Protein AF-A0A7R9AG07-F1 (afdb_monomer_lite)

Secondary structure (DSSP, 8-state):
---PPPTT-HHHHHHHHHHHHHHHHHHHTHHHHH-GGGGGT-HHHHHHHHHHHHHHHHHHHHHHHHHHHHHHT--TT---SHHHHHHHHHHHHHHTT-SS-S--HHHHHHHHHHHHHHHHHHHHHHHHHHHHHHHH-HHHHHHHHHHHHHHT-SSS---GGGGGG-

Sequence (166 aa):
MDQQFSQEDEKAMFFFSLLDKNLKEIKDLGALQFYVWLRHFWPSVKSSFGRIMGRIDIVKETFKSLCKEHKKTFDPNNIRDYIDVYLNEMKEQEEKGEKNPNFNDLQLQINIQDLYFAGSETTGNTVRWAILLLALNPDVQKRAQEEIDSVIGRDRVPSYDDKKRY

Foldseek 3Di:
DDPDQDPPNVVVVVVVVLVVVLVVLVVVCVVCVVVVVVCVVPPVNVVSVVVNVVSVVVLLVVLLVVLVVCVVVADPVDQDDPSNVLVNVVVVCVVVVPPDDPRDSVVSSVVVSCVCVVCCPPVVVVVVVVVVVCVVPVVVVVVVVVVCCVQPNDPDDDDPVSVVSD

Structure (mmCIF, N/CA/C/O backbone):
data_AF-A0A7R9AG07-F1
#
_entry.id   AF-A0A7R9AG07-F1
#
loop_
_atom_site.group_PDB
_atom_site.id
_atom_site.type_symbol
_atom_site.label_atom_id
_atom_site.label_alt_id
_atom_site.label_comp_id
_atom_site.label_asym_id
_atom_site.label_entity_id
_atom_site.label_seq_id
_atom_site.pdbx_PDB_ins_code
_atom_site.Cartn_x
_atom_site.Cartn_y
_atom_site.Cartn_z
_atom_site.occupancy
_atom_site.B_iso_or_equiv
_atom_site.auth_seq_id
_atom_site.auth_comp_id
_atom_site.auth_asym_id
_atom_site.auth_atom_id
_atom_site.pdbx_PDB_model_num
ATOM 1 N N . MET A 1 1 ? -17.370 9.125 -5.878 1.00 33.22 1 MET A N 1
ATOM 2 C CA . MET A 1 1 ? -16.332 10.091 -6.292 1.00 33.22 1 MET A CA 1
ATOM 3 C C . MET A 1 1 ? -15.027 9.443 -5.903 1.00 33.22 1 MET A C 1
ATOM 5 O O . MET A 1 1 ? -14.773 9.332 -4.711 1.00 33.22 1 MET A O 1
ATOM 9 N N . ASP A 1 2 ? -14.295 8.917 -6.876 1.00 37.50 2 ASP A N 1
ATOM 10 C CA . ASP A 1 2 ? -13.032 8.230 -6.626 1.00 37.50 2 ASP A CA 1
ATOM 11 C C . ASP A 1 2 ? -12.012 9.253 -6.120 1.00 37.50 2 ASP A C 1
ATOM 13 O O . ASP A 1 2 ? -11.526 10.090 -6.880 1.00 37.50 2 ASP A O 1
ATOM 17 N N . GLN A 1 3 ? -11.722 9.230 -4.818 1.00 51.34 3 GLN A N 1
ATOM 18 C CA . GLN A 1 3 ? -10.608 9.973 -4.229 1.00 51.34 3 GLN A CA 1
ATOM 19 C C . GLN A 1 3 ? -9.300 9.252 -4.592 1.00 51.34 3 GLN A C 1
ATOM 21 O O . GLN A 1 3 ? -8.643 8.643 -3.752 1.00 51.34 3 GLN A O 1
ATOM 26 N N . GLN A 1 4 ? -8.921 9.281 -5.870 1.00 57.22 4 GLN A N 1
ATOM 27 C CA . GLN A 1 4 ? -7.532 9.030 -6.236 1.00 57.22 4 GLN A CA 1
ATOM 28 C C . GLN A 1 4 ? -6.726 10.275 -5.873 1.00 57.22 4 GLN A C 1
ATOM 30 O O . GLN A 1 4 ? -7.057 11.379 -6.306 1.00 57.22 4 GLN A O 1
ATOM 35 N N . PHE A 1 5 ? -5.686 10.097 -5.057 1.00 51.12 5 PHE A N 1
ATOM 36 C CA . PHE A 1 5 ? -4.741 11.169 -4.761 1.00 51.12 5 PHE A CA 1
ATOM 37 C C . PHE A 1 5 ? -4.165 11.705 -6.081 1.00 51.12 5 PHE A C 1
ATOM 39 O O . PHE A 1 5 ? -3.698 10.931 -6.921 1.00 51.12 5 PHE A O 1
ATOM 46 N N . SER A 1 6 ? -4.223 13.023 -6.275 1.00 44.72 6 SER A N 1
ATOM 47 C CA . SER A 1 6 ? -3.609 13.691 -7.431 1.00 44.72 6 SER A CA 1
ATOM 48 C C . SER A 1 6 ? -2.098 13.401 -7.470 1.00 44.72 6 SER A C 1
ATOM 50 O O . SER A 1 6 ? -1.475 13.187 -6.432 1.00 44.72 6 SER A O 1
ATOM 52 N N . GLN A 1 7 ? -1.445 13.443 -8.638 1.00 49.62 7 GLN A N 1
ATOM 53 C CA . GLN A 1 7 ? 0.029 13.372 -8.679 1.00 49.62 7 GLN A CA 1
ATOM 54 C C . GLN A 1 7 ? 0.710 14.541 -7.937 1.00 49.62 7 GLN A C 1
ATOM 56 O O . GLN A 1 7 ? 1.885 14.450 -7.589 1.00 49.62 7 GLN A O 1
ATOM 61 N N . GLU A 1 8 ? -0.046 15.599 -7.637 1.00 48.56 8 GLU A N 1
ATOM 62 C CA . GLU A 1 8 ? 0.364 16.755 -6.836 1.00 48.56 8 GLU A CA 1
ATOM 63 C C . GLU A 1 8 ? -0.200 16.721 -5.406 1.00 48.56 8 GLU A C 1
ATOM 65 O O . GLU A 1 8 ? -0.176 17.736 -4.712 1.00 48.56 8 GLU A O 1
ATOM 70 N N . ASP A 1 9 ? -0.734 15.586 -4.940 1.00 65.38 9 ASP A N 1
ATOM 71 C CA . ASP A 1 9 ? -1.297 15.508 -3.594 1.00 65.38 9 ASP A CA 1
ATOM 72 C C . ASP A 1 9 ? -0.175 15.623 -2.557 1.00 65.38 9 ASP A C 1
ATOM 74 O O . ASP A 1 9 ? 0.511 14.655 -2.205 1.00 65.38 9 ASP A O 1
ATOM 78 N N . GLU A 1 10 ? 0.017 16.845 -2.061 1.00 64.00 10 GLU A N 1
ATOM 79 C CA . GLU A 1 10 ? 1.001 17.191 -1.038 1.00 64.00 10 GLU A CA 1
ATOM 80 C C . GLU A 1 10 ? 0.905 16.247 0.162 1.00 64.00 10 GLU A C 1
ATOM 82 O O . GLU A 1 10 ? 1.918 15.918 0.775 1.00 64.00 10 GLU A O 1
ATOM 87 N N . LYS A 1 11 ? -0.298 15.733 0.453 1.00 65.00 11 LYS A N 1
ATOM 88 C CA . LYS A 1 11 ? -0.547 14.728 1.489 1.00 65.00 11 LYS A CA 1
ATOM 89 C C . LYS A 1 11 ? 0.131 13.394 1.185 1.00 65.00 11 LYS A C 1
ATOM 91 O O . LYS A 1 11 ? 0.816 12.865 2.057 1.00 65.00 11 LYS A O 1
ATOM 96 N N . ALA A 1 12 ? -0.012 12.855 -0.025 1.00 65.06 12 ALA A N 1
ATOM 97 C CA . ALA A 1 12 ? 0.612 11.588 -0.405 1.00 65.06 12 ALA A CA 1
ATOM 98 C C . ALA A 1 12 ? 2.143 11.708 -0.379 1.00 65.06 12 ALA A C 1
ATOM 100 O O . ALA A 1 12 ? 2.823 10.894 0.249 1.00 65.06 12 ALA A O 1
ATOM 101 N N . MET A 1 13 ? 2.686 12.780 -0.965 1.00 67.31 13 MET A N 1
ATOM 102 C CA . MET A 1 13 ? 4.122 13.084 -0.927 1.00 67.31 13 MET A CA 1
ATOM 103 C C . MET A 1 13 ? 4.637 13.287 0.504 1.00 67.31 13 MET A C 1
ATOM 105 O O . MET A 1 13 ? 5.718 12.805 0.859 1.00 67.31 13 MET A O 1
ATOM 109 N N . PHE A 1 14 ? 3.846 13.931 1.362 1.00 73.75 14 PHE A N 1
ATOM 110 C CA . PHE A 1 14 ? 4.137 14.069 2.783 1.00 73.75 14 PHE A CA 1
ATOM 111 C C . PHE A 1 14 ? 4.200 12.706 3.487 1.00 73.75 14 PHE A C 1
ATOM 113 O O . PHE A 1 14 ? 5.193 12.443 4.172 1.00 73.75 14 PHE A O 1
ATOM 120 N N . PHE A 1 15 ? 3.234 11.805 3.259 1.00 70.94 15 PHE A N 1
ATOM 121 C CA . PHE A 1 15 ? 3.255 10.443 3.811 1.00 70.94 15 PHE A CA 1
ATOM 122 C C . PHE A 1 15 ? 4.446 9.625 3.324 1.00 70.94 15 PHE A C 1
ATOM 124 O O . PHE A 1 15 ? 5.113 8.991 4.142 1.00 70.94 15 PHE A O 1
ATOM 131 N N . PHE A 1 16 ? 4.773 9.686 2.031 1.00 70.56 16 PHE A N 1
ATOM 132 C CA . PHE A 1 16 ? 5.973 9.040 1.494 1.00 70.56 16 PHE A CA 1
ATOM 133 C C . PHE A 1 16 ? 7.249 9.576 2.145 1.00 70.56 16 PHE A C 1
ATOM 135 O O . PHE A 1 16 ? 8.136 8.800 2.502 1.00 70.56 16 PHE A O 1
ATOM 142 N N . SER A 1 17 ? 7.332 10.890 2.368 1.00 75.62 17 SER A N 1
ATOM 143 C CA . SER A 1 17 ? 8.480 11.493 3.047 1.00 75.62 17 SER A CA 1
ATOM 144 C C . SER A 1 17 ? 8.583 11.069 4.517 1.00 75.62 17 SER A C 1
ATOM 146 O O . SER A 1 17 ? 9.688 10.883 5.028 1.00 75.62 17 SER A O 1
ATOM 148 N N . LEU A 1 18 ? 7.447 10.906 5.206 1.00 73.75 18 LEU A N 1
ATOM 149 C CA . LEU A 1 18 ? 7.399 10.435 6.589 1.00 73.75 18 LEU A CA 1
ATOM 150 C C . LEU A 1 18 ? 7.831 8.974 6.686 1.00 73.75 18 LEU A C 1
ATOM 152 O O . LEU A 1 18 ? 8.620 8.642 7.568 1.00 73.75 18 LEU A O 1
ATOM 156 N N . LEU A 1 19 ? 7.366 8.132 5.763 1.00 70.88 19 LEU A N 1
ATOM 157 C CA . LEU A 1 19 ? 7.771 6.732 5.648 1.00 70.88 19 LEU A CA 1
ATOM 158 C C . LEU A 1 19 ? 9.270 6.586 5.422 1.00 70.88 19 LEU A C 1
ATOM 16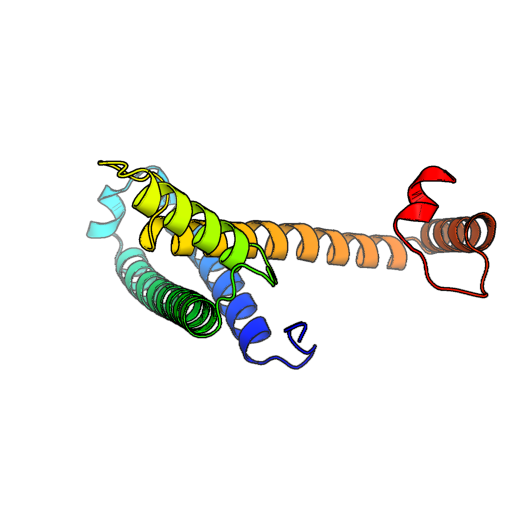0 O O . LEU A 1 19 ? 9.932 5.914 6.206 1.00 70.88 19 LEU A O 1
ATOM 164 N N . ASP A 1 20 ? 9.821 7.250 4.404 1.00 75.19 20 ASP A N 1
ATOM 165 C CA . ASP A 1 20 ? 11.244 7.138 4.065 1.00 75.19 20 ASP A CA 1
ATOM 166 C C . ASP A 1 20 ? 12.139 7.602 5.227 1.00 75.19 20 ASP A C 1
ATOM 168 O O . ASP A 1 20 ? 13.135 6.960 5.571 1.00 75.19 20 ASP A O 1
ATOM 172 N N . LYS A 1 21 ? 11.744 8.685 5.910 1.00 75.00 21 LYS A N 1
ATOM 173 C CA . LYS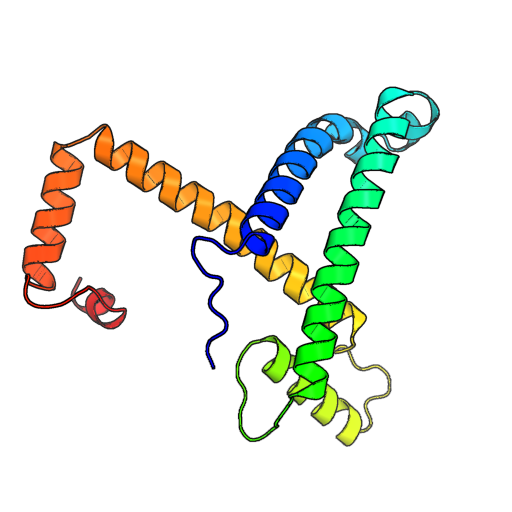 A 1 21 ? 12.441 9.165 7.112 1.00 75.00 21 LYS A CA 1
ATOM 174 C C . LYS A 1 21 ? 12.306 8.195 8.288 1.00 75.00 21 LYS A C 1
ATOM 176 O O . LYS A 1 21 ? 13.283 7.990 9.006 1.00 75.00 21 LYS A O 1
ATOM 181 N N . ASN A 1 22 ? 11.132 7.597 8.493 1.00 70.38 22 ASN A N 1
ATOM 182 C CA . ASN A 1 22 ? 10.928 6.601 9.543 1.00 70.38 22 ASN A CA 1
ATOM 183 C C . ASN A 1 22 ? 11.738 5.334 9.271 1.00 70.38 22 ASN A C 1
ATOM 185 O O . ASN A 1 22 ? 12.397 4.857 10.181 1.00 70.38 22 ASN A O 1
ATOM 189 N N . LEU A 1 23 ? 11.778 4.829 8.039 1.00 69.19 23 LEU A N 1
ATOM 190 C CA . LEU A 1 23 ? 12.569 3.651 7.672 1.00 69.19 23 LEU A CA 1
ATOM 191 C C . LEU A 1 23 ? 14.072 3.878 7.862 1.00 69.19 23 LEU A C 1
ATOM 193 O O . LEU A 1 23 ? 14.769 3.002 8.373 1.00 69.19 23 LEU A O 1
ATOM 197 N N . LYS A 1 24 ? 14.576 5.065 7.500 1.00 71.44 24 LYS A N 1
ATOM 198 C CA . LYS A 1 24 ? 15.975 5.447 7.748 1.00 71.44 24 LYS A CA 1
ATOM 199 C C . LYS A 1 24 ? 16.308 5.464 9.239 1.00 71.44 24 LYS A C 1
ATOM 201 O O . LYS A 1 24 ? 17.335 4.921 9.617 1.00 71.44 24 LYS A O 1
ATOM 206 N N . GLU A 1 25 ? 15.434 6.013 10.081 1.00 68.81 25 GLU A N 1
ATOM 207 C CA . GLU A 1 25 ? 15.666 6.045 11.532 1.00 68.81 25 GLU A CA 1
ATOM 208 C C . GLU A 1 25 ? 15.367 4.694 12.216 1.00 68.81 25 GLU A C 1
ATOM 210 O O . GLU A 1 25 ? 15.997 4.370 13.217 1.00 68.81 25 GLU A O 1
ATOM 215 N N . ILE A 1 26 ? 14.481 3.851 11.669 1.00 66.81 26 ILE A N 1
ATOM 216 C CA . ILE A 1 26 ? 14.249 2.472 12.142 1.00 66.81 26 ILE A CA 1
ATOM 217 C C . ILE A 1 26 ? 15.514 1.626 11.977 1.00 66.81 26 ILE A C 1
ATOM 219 O O . ILE A 1 26 ? 15.789 0.794 12.840 1.00 66.81 26 ILE A O 1
ATOM 223 N N . LYS A 1 27 ? 16.328 1.862 10.936 1.00 64.25 27 LYS A N 1
ATOM 224 C CA . LYS A 1 27 ? 17.647 1.215 10.808 1.00 64.25 27 LYS A CA 1
ATOM 225 C C . LYS A 1 27 ? 18.548 1.527 12.007 1.00 64.25 27 LYS A C 1
ATOM 227 O O . LYS A 1 27 ? 19.189 0.614 12.522 1.00 64.25 27 LYS A O 1
ATOM 232 N N . ASP A 1 28 ? 18.509 2.757 12.521 1.00 62.69 28 ASP A N 1
ATOM 233 C CA . ASP A 1 28 ? 19.235 3.150 13.739 1.00 62.69 28 ASP A CA 1
ATOM 234 C C . ASP A 1 28 ? 18.626 2.534 15.015 1.00 62.69 28 ASP A C 1
ATOM 236 O O . ASP A 1 28 ? 19.306 2.387 16.031 1.00 62.69 28 ASP A O 1
ATOM 240 N N . LEU A 1 29 ? 17.348 2.140 14.972 1.00 66.94 29 LEU A N 1
ATOM 241 C CA . LEU A 1 29 ? 16.664 1.415 16.046 1.00 66.94 29 LEU A CA 1
ATOM 242 C C . LEU A 1 29 ? 16.764 -0.113 15.919 1.00 66.94 29 LEU A C 1
ATOM 244 O O . LEU A 1 29 ? 16.266 -0.809 16.802 1.00 66.94 29 LEU A O 1
ATOM 248 N N . GLY A 1 30 ? 17.401 -0.664 14.880 1.00 69.12 30 GLY A N 1
ATOM 249 C CA . GLY A 1 30 ? 17.494 -2.118 14.678 1.00 69.12 30 GLY A CA 1
ATOM 250 C C . GLY A 1 30 ? 18.103 -2.845 15.882 1.00 69.12 30 GLY A C 1
ATOM 251 O O . GLY A 1 30 ? 17.638 -3.911 16.279 1.00 69.12 30 GLY A O 1
ATOM 252 N N . ALA A 1 31 ? 19.063 -2.211 16.563 1.00 69.19 31 ALA A N 1
ATOM 253 C CA . ALA A 1 31 ? 19.636 -2.730 17.804 1.00 69.19 31 ALA A CA 1
ATOM 254 C C . ALA A 1 31 ? 18.617 -2.818 18.959 1.00 69.19 31 ALA A C 1
ATOM 256 O O . ALA A 1 31 ? 18.743 -3.689 19.814 1.00 69.19 31 ALA A O 1
ATOM 257 N N . LEU A 1 32 ? 17.584 -1.969 18.991 1.00 70.56 32 LEU A N 1
ATOM 258 C CA . LEU A 1 32 ? 16.542 -2.007 20.024 1.00 70.56 32 LEU A CA 1
ATOM 259 C C . LEU A 1 32 ? 15.557 -3.155 19.853 1.00 70.56 32 LEU A C 1
ATOM 261 O O . LEU A 1 32 ? 14.954 -3.548 20.850 1.00 70.56 32 LEU A O 1
ATOM 265 N N . GLN A 1 33 ? 15.406 -3.703 18.642 1.00 69.56 33 GLN A N 1
ATOM 266 C CA . GLN A 1 33 ? 14.594 -4.908 18.440 1.00 69.56 33 GLN A CA 1
ATOM 267 C C . GLN A 1 33 ? 15.164 -6.096 19.224 1.00 69.56 33 GLN A C 1
ATOM 269 O O . GLN A 1 33 ? 14.407 -6.911 19.741 1.00 69.56 33 GLN A O 1
ATOM 274 N N . PHE A 1 34 ? 16.490 -6.151 19.372 1.00 80.19 34 PHE A N 1
ATOM 275 C CA . PHE A 1 34 ? 17.183 -7.209 20.109 1.00 80.19 34 PHE A CA 1
ATOM 276 C C . PHE A 1 34 ? 17.571 -6.791 21.535 1.00 80.19 34 PHE A C 1
ATOM 278 O O . PHE A 1 34 ? 17.650 -7.632 22.428 1.00 80.19 34 PHE A O 1
ATOM 285 N N . TYR A 1 35 ? 17.781 -5.492 21.778 1.00 80.12 35 TYR A N 1
ATOM 286 C CA . TYR A 1 35 ? 18.334 -4.974 23.032 1.00 80.12 35 TYR A CA 1
ATOM 287 C C . TYR A 1 35 ? 17.583 -3.730 23.526 1.00 80.12 35 TYR A C 1
ATOM 289 O O . TYR A 1 35 ? 18.112 -2.619 23.571 1.00 80.12 35 TYR A O 1
ATOM 297 N N . VAL A 1 36 ? 16.336 -3.928 23.965 1.00 78.44 36 VAL A N 1
ATOM 298 C CA . VAL A 1 36 ? 15.416 -2.872 24.445 1.00 78.44 36 VAL A CA 1
ATOM 299 C C . VAL A 1 36 ? 16.021 -1.986 25.547 1.00 78.44 36 VAL A C 1
ATOM 301 O O . VAL A 1 36 ? 15.687 -0.805 25.655 1.00 78.44 36 VAL A O 1
ATOM 304 N N . TRP A 1 37 ? 16.934 -2.517 26.365 1.00 79.25 37 TRP A N 1
ATOM 305 C CA . TRP A 1 37 ? 17.583 -1.777 27.452 1.00 79.25 37 TRP A CA 1
ATOM 306 C C . TRP A 1 37 ? 18.500 -0.643 26.957 1.00 79.25 37 TRP A C 1
ATOM 308 O O . TRP A 1 37 ? 18.649 0.350 27.675 1.00 79.25 37 TRP A O 1
ATOM 318 N N . LEU A 1 38 ? 19.014 -0.715 25.717 1.00 76.69 38 LEU A N 1
ATOM 319 C CA . LEU A 1 38 ? 19.865 0.323 25.114 1.00 76.69 38 LEU A CA 1
ATOM 320 C C . LEU A 1 38 ? 19.168 1.691 25.022 1.00 76.69 38 LEU A C 1
ATOM 322 O O . LEU A 1 38 ? 19.844 2.721 25.019 1.00 76.69 38 LEU A O 1
ATOM 326 N N . ARG A 1 39 ? 17.825 1.737 25.050 1.00 74.75 39 ARG A N 1
ATOM 327 C CA . ARG A 1 39 ? 17.046 2.992 25.045 1.00 74.75 39 ARG A CA 1
ATOM 328 C C . ARG A 1 39 ? 17.334 3.915 26.234 1.00 74.75 39 ARG A C 1
ATOM 330 O O . ARG A 1 39 ? 17.071 5.111 26.145 1.00 74.75 39 ARG A O 1
ATOM 337 N N . HIS A 1 40 ? 17.828 3.372 27.349 1.00 77.25 40 HIS A N 1
ATOM 338 C CA . HIS A 1 40 ? 18.134 4.149 28.556 1.00 77.25 40 HIS A CA 1
ATOM 339 C C . HIS A 1 40 ? 19.554 4.721 28.550 1.00 77.25 40 HIS A C 1
ATOM 341 O O . HIS A 1 40 ? 19.803 5.715 29.226 1.00 77.25 40 HIS A O 1
ATOM 347 N N . PHE A 1 41 ? 20.465 4.112 27.786 1.00 78.94 41 PHE A N 1
ATOM 348 C CA . PHE A 1 41 ? 21.897 4.412 27.836 1.00 78.94 41 PHE A CA 1
ATOM 349 C C . PHE A 1 41 ? 22.424 5.103 26.581 1.00 78.94 41 PHE A C 1
ATOM 351 O O . PHE A 1 41 ? 23.486 5.710 26.643 1.00 78.94 41 PHE A O 1
ATOM 358 N N . TRP A 1 42 ? 21.698 5.049 25.461 1.00 76.19 42 TRP A N 1
ATOM 359 C CA . TRP A 1 42 ? 22.109 5.675 24.207 1.00 76.19 42 TRP A CA 1
ATOM 360 C C . TRP A 1 42 ? 21.318 6.976 23.951 1.00 76.19 42 TRP A C 1
ATOM 362 O O . TRP A 1 42 ? 20.154 6.924 23.539 1.00 76.19 42 TRP A O 1
ATOM 372 N N . PRO A 1 43 ? 21.916 8.171 24.136 1.00 74.62 43 PRO A N 1
ATOM 373 C CA . PRO A 1 43 ? 21.204 9.448 24.008 1.00 74.62 43 PRO A CA 1
ATOM 374 C C . PRO A 1 43 ? 20.600 9.694 22.616 1.00 74.62 43 PRO A C 1
ATOM 376 O O . PRO A 1 43 ? 19.465 10.161 22.507 1.00 74.62 43 PRO A O 1
ATOM 379 N N . SER A 1 44 ? 21.310 9.322 21.544 1.00 71.38 44 SER A N 1
ATOM 380 C CA . SER A 1 44 ? 20.812 9.410 20.162 1.00 71.38 44 SER A CA 1
ATOM 381 C C . SER A 1 44 ? 19.576 8.540 19.913 1.00 71.38 44 SER A C 1
ATOM 383 O O . SER A 1 44 ? 18.677 8.969 19.201 1.00 71.38 44 SER A O 1
ATOM 385 N N . VAL A 1 45 ? 19.475 7.366 20.549 1.00 71.50 45 VAL A N 1
ATOM 386 C CA . VAL A 1 45 ? 18.293 6.497 20.467 1.00 71.50 45 VAL A CA 1
ATOM 387 C C . VAL A 1 45 ? 17.095 7.160 21.135 1.00 71.50 45 VAL A C 1
ATOM 389 O O . VAL A 1 45 ? 16.008 7.167 20.568 1.00 71.50 45 VAL A O 1
ATOM 392 N N . LYS A 1 46 ? 17.285 7.764 22.314 1.00 71.50 46 LYS A N 1
ATOM 393 C CA . LYS A 1 46 ? 16.212 8.485 23.014 1.00 71.50 46 LYS A CA 1
ATOM 394 C C . LYS A 1 46 ? 15.688 9.665 22.184 1.00 71.50 46 LYS A C 1
ATOM 396 O O . LYS A 1 46 ? 14.478 9.867 22.103 1.00 71.50 46 LYS A O 1
ATOM 401 N N . SER A 1 47 ? 16.588 10.410 21.538 1.00 73.56 47 SER A N 1
ATOM 402 C CA . SER A 1 47 ? 16.238 11.517 20.636 1.00 73.56 47 SER A CA 1
ATOM 403 C C . SER A 1 47 ? 15.523 11.038 19.361 1.00 73.56 47 SER A C 1
ATOM 405 O O . SER A 1 47 ? 14.479 11.580 18.994 1.00 73.56 47 SER A O 1
ATOM 407 N N . SER A 1 48 ? 16.020 9.982 18.706 1.00 74.44 48 SER A N 1
ATOM 408 C CA . SER A 1 48 ? 15.360 9.366 17.543 1.00 74.44 48 SER A CA 1
ATOM 409 C C . SER A 1 48 ? 13.990 8.788 17.891 1.00 74.44 48 SER A C 1
ATOM 411 O O . SER A 1 48 ? 13.034 9.018 17.160 1.00 74.44 48 SER A O 1
ATOM 413 N N . PHE A 1 49 ? 13.849 8.136 19.047 1.00 73.94 49 PHE A N 1
ATOM 414 C CA . PHE A 1 49 ? 12.567 7.609 19.511 1.00 73.94 49 PHE A CA 1
ATOM 415 C C . PHE A 1 49 ? 11.510 8.713 19.651 1.00 73.94 49 PHE A C 1
ATOM 417 O O . PHE A 1 49 ? 10.400 8.561 19.152 1.00 73.94 49 PHE A O 1
ATOM 424 N N . GLY A 1 50 ? 11.857 9.854 20.261 1.00 77.44 50 GLY A N 1
ATOM 425 C CA . GLY A 1 50 ? 10.937 10.991 20.378 1.00 77.44 50 GLY A CA 1
ATOM 426 C C . GLY A 1 50 ? 10.482 11.541 19.020 1.00 77.44 50 GLY A C 1
ATOM 427 O O . GLY A 1 50 ? 9.296 11.805 18.826 1.00 77.44 50 GLY A O 1
ATOM 428 N N . ARG A 1 51 ? 11.403 11.660 18.052 1.00 80.50 51 ARG A N 1
ATOM 429 C CA . ARG A 1 51 ? 11.087 12.116 16.685 1.00 80.50 51 ARG A CA 1
ATOM 430 C C . ARG A 1 51 ? 10.193 11.128 15.933 1.00 80.50 51 ARG A C 1
ATOM 432 O O . ARG A 1 51 ? 9.237 11.556 15.288 1.00 80.50 51 ARG A O 1
ATOM 439 N N . ILE A 1 52 ? 10.478 9.830 16.039 1.00 76.94 52 ILE A N 1
ATOM 440 C CA . ILE A 1 52 ? 9.675 8.761 15.431 1.00 76.94 52 ILE A CA 1
ATOM 441 C C . ILE A 1 52 ? 8.263 8.758 16.011 1.00 76.94 52 ILE A C 1
ATOM 443 O O . ILE A 1 52 ? 7.303 8.744 15.245 1.00 76.94 52 ILE A O 1
ATOM 447 N N . MET A 1 53 ? 8.124 8.836 17.337 1.00 78.31 53 MET A N 1
ATOM 448 C CA . MET A 1 53 ? 6.811 8.868 17.983 1.00 78.31 53 MET A CA 1
ATOM 449 C C . MET A 1 53 ? 5.974 10.060 17.510 1.00 78.31 53 MET A C 1
ATOM 451 O O . MET A 1 53 ? 4.835 9.864 17.099 1.00 78.31 53 MET A O 1
ATOM 455 N N . GLY A 1 54 ? 6.559 11.261 17.434 1.00 83.44 54 GLY A N 1
ATOM 456 C CA . GLY A 1 54 ? 5.845 12.433 16.915 1.00 83.44 54 GLY A CA 1
ATOM 457 C C . GLY A 1 54 ? 5.364 12.266 15.466 1.00 83.44 54 GLY A C 1
ATOM 458 O O . GLY A 1 54 ? 4.264 12.691 15.122 1.00 83.44 54 GLY A O 1
ATOM 459 N N . ARG A 1 55 ? 6.145 11.598 14.607 1.00 80.62 55 ARG A N 1
ATOM 460 C CA . ARG A 1 55 ? 5.727 11.287 13.226 1.00 80.62 55 ARG A CA 1
ATOM 461 C C . ARG A 1 55 ? 4.635 10.222 13.178 1.00 80.62 55 ARG A C 1
ATOM 463 O O . ARG A 1 55 ? 3.705 10.354 12.387 1.00 80.62 55 ARG A O 1
ATOM 470 N N . ILE A 1 56 ? 4.739 9.187 14.011 1.00 78.81 56 ILE A N 1
ATOM 471 C CA . IL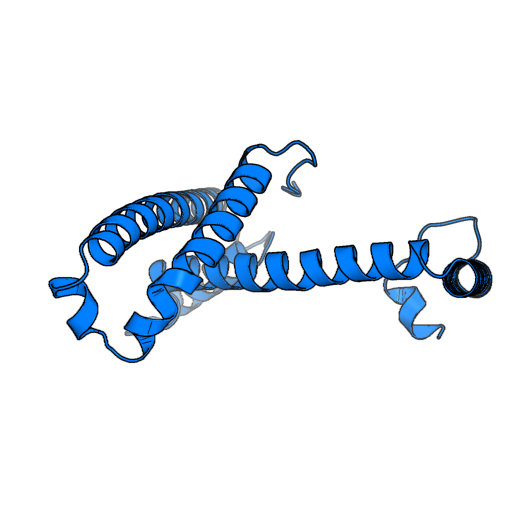E A 1 56 ? 3.707 8.152 14.148 1.00 78.81 56 ILE A CA 1
ATOM 472 C C . ILE A 1 56 ? 2.377 8.787 14.566 1.00 78.81 56 ILE A C 1
ATOM 474 O O . ILE A 1 56 ? 1.343 8.421 14.012 1.00 78.81 56 ILE A O 1
ATOM 478 N N . ASP A 1 57 ? 2.389 9.757 15.479 1.00 85.19 57 ASP A N 1
ATOM 479 C CA . ASP A 1 57 ? 1.170 10.432 15.934 1.00 85.19 57 ASP A CA 1
ATOM 480 C C . ASP A 1 57 ? 0.502 11.245 14.814 1.00 85.19 57 ASP A C 1
ATOM 482 O O . ASP A 1 57 ? -0.712 11.156 14.637 1.00 85.19 57 ASP A O 1
ATOM 486 N N . ILE A 1 58 ? 1.280 11.951 13.984 1.00 83.50 58 ILE A N 1
ATOM 487 C CA . ILE A 1 58 ? 0.758 12.664 12.801 1.00 83.50 58 ILE A CA 1
ATOM 488 C C . ILE A 1 58 ? 0.079 11.692 11.825 1.00 83.50 58 ILE A C 1
ATOM 490 O O . ILE A 1 58 ? -1.019 11.951 11.323 1.00 83.50 58 ILE A O 1
ATOM 494 N N . VAL A 1 59 ? 0.729 10.558 11.558 1.00 81.44 59 VAL A N 1
ATOM 495 C CA . VAL A 1 59 ? 0.187 9.511 10.687 1.00 81.44 59 VAL A CA 1
ATOM 496 C C . VAL A 1 59 ? -1.112 8.954 11.265 1.00 81.44 59 VAL A C 1
ATOM 498 O O . VAL A 1 59 ? -2.117 8.883 10.557 1.00 81.44 59 VAL A O 1
ATOM 501 N N . LYS A 1 60 ? -1.117 8.605 12.557 1.00 85.19 60 LYS A N 1
ATOM 502 C CA . LYS A 1 60 ? -2.302 8.092 13.250 1.00 85.19 60 LYS A CA 1
ATOM 503 C C . LYS A 1 60 ? -3.464 9.071 13.157 1.00 85.19 60 LYS A C 1
ATOM 505 O O . LYS A 1 60 ? -4.551 8.663 12.757 1.00 85.19 60 LYS A O 1
ATOM 510 N N . GLU A 1 61 ? -3.251 10.344 13.479 1.00 88.19 61 GLU A N 1
ATOM 511 C CA . GLU A 1 61 ? -4.312 11.355 13.419 1.00 88.19 61 GLU A CA 1
ATOM 512 C C . GLU A 1 61 ? -4.841 11.554 11.994 1.00 88.19 61 GLU A C 1
ATOM 514 O O . GLU A 1 61 ? -6.049 11.716 11.804 1.00 88.19 61 GLU A O 1
ATOM 519 N N . THR A 1 62 ? -3.989 11.426 10.973 1.00 84.94 62 THR A N 1
ATOM 520 C CA . THR A 1 62 ? -4.462 11.489 9.585 1.00 84.94 62 THR A CA 1
ATOM 521 C C . THR A 1 62 ? -5.382 10.317 9.250 1.00 84.94 62 THR A C 1
ATOM 523 O O . THR A 1 62 ? -6.519 10.546 8.840 1.00 84.94 62 THR A O 1
ATOM 526 N N . PHE A 1 63 ? -4.959 9.072 9.482 1.00 87.62 63 PHE A N 1
ATOM 527 C CA . PHE A 1 63 ? -5.808 7.906 9.206 1.00 87.62 63 PHE A CA 1
ATOM 528 C C . PHE A 1 63 ? -7.095 7.904 10.035 1.00 87.62 63 PHE A C 1
ATOM 530 O O . PHE A 1 63 ? -8.160 7.542 9.540 1.00 87.62 63 PHE A O 1
ATOM 537 N N . LYS A 1 64 ? -7.030 8.385 11.278 1.00 90.50 64 LYS A N 1
ATOM 538 C CA . LYS A 1 64 ? -8.206 8.575 12.130 1.00 90.50 64 LYS A CA 1
ATOM 539 C C . LYS A 1 64 ? -9.186 9.587 11.534 1.00 90.50 64 LYS A C 1
ATOM 541 O O . LYS A 1 64 ? -10.392 9.342 11.536 1.00 90.50 64 LYS A O 1
ATOM 546 N N . SER A 1 65 ? -8.690 10.712 11.013 1.00 88.88 65 SER A N 1
ATOM 547 C CA . SER A 1 65 ? -9.535 11.708 10.344 1.00 88.88 65 SER A CA 1
ATOM 548 C C . SER A 1 65 ? -10.180 11.162 9.066 1.00 88.88 65 SER A C 1
ATOM 550 O O . SER A 1 65 ? -11.378 11.365 8.878 1.00 88.88 65 SER A O 1
ATOM 552 N N . LEU A 1 66 ? -9.438 10.379 8.275 1.00 88.75 66 LEU A N 1
ATOM 553 C CA . LEU A 1 66 ? -9.943 9.686 7.088 1.00 88.75 66 LEU A CA 1
ATOM 554 C C . LEU A 1 66 ? -11.080 8.715 7.443 1.00 88.75 66 LEU A C 1
ATOM 556 O O . LEU A 1 66 ? -12.156 8.778 6.849 1.00 88.75 66 LEU A O 1
ATOM 560 N N . CYS A 1 67 ? -10.881 7.868 8.460 1.00 91.75 67 CYS A N 1
ATOM 561 C CA . CYS A 1 67 ? -11.913 6.939 8.930 1.00 91.75 67 CYS A CA 1
ATOM 562 C C . CYS A 1 67 ? -13.161 7.691 9.419 1.00 91.75 67 CYS A C 1
ATOM 564 O O . CYS A 1 67 ? -14.291 7.285 9.155 1.00 91.75 67 CYS A O 1
ATOM 566 N N . LYS A 1 68 ? -12.976 8.827 10.105 1.00 93.56 68 LYS A N 1
ATOM 567 C CA . LYS A 1 68 ? -14.082 9.673 10.571 1.00 93.56 68 LYS A CA 1
ATOM 568 C C . LYS A 1 68 ? -14.869 10.293 9.413 1.00 93.56 68 LYS A C 1
ATOM 570 O O . LYS A 1 68 ? -16.082 10.445 9.528 1.00 93.56 68 LYS A O 1
ATOM 575 N N . GLU A 1 69 ? -14.208 10.674 8.325 1.00 91.06 69 GLU A N 1
ATOM 576 C CA . GLU A 1 69 ? -14.863 11.192 7.120 1.00 91.06 69 GLU A CA 1
ATOM 577 C C . GLU A 1 69 ? -15.688 10.111 6.412 1.00 91.06 69 GLU A C 1
ATOM 579 O O . GLU A 1 69 ? -16.851 10.352 6.073 1.00 91.06 69 GLU A O 1
ATOM 584 N N . HIS A 1 70 ? -15.142 8.898 6.296 1.00 93.50 70 HIS A N 1
ATOM 585 C CA . HIS A 1 70 ? -15.858 7.754 5.728 1.00 93.50 70 HIS A CA 1
ATOM 586 C C . HIS A 1 70 ? -17.101 7.425 6.546 1.00 93.50 70 HIS A C 1
ATOM 588 O O . HIS A 1 70 ? -18.191 7.374 5.989 1.00 93.50 70 HIS A O 1
ATOM 594 N N . LYS A 1 71 ? -16.980 7.370 7.879 1.00 93.81 71 LYS A N 1
ATOM 595 C CA . LYS A 1 71 ? -18.124 7.173 8.786 1.00 93.81 71 LYS A CA 1
ATOM 596 C C . LYS A 1 71 ? -19.238 8.202 8.610 1.00 93.81 71 LYS A C 1
ATOM 598 O O . LYS A 1 71 ? -20.407 7.854 8.715 1.00 93.81 71 LYS A O 1
ATOM 603 N N . LYS A 1 72 ? -18.900 9.472 8.365 1.00 95.12 72 LYS A N 1
ATOM 604 C CA . LYS A 1 72 ? -19.902 10.535 8.154 1.00 95.12 72 LYS A CA 1
ATOM 605 C C . LYS A 1 72 ? -20.666 10.385 6.843 1.00 95.12 72 LYS A C 1
ATOM 607 O O . LYS A 1 72 ? -21.785 10.869 6.740 1.00 95.12 72 LYS A O 1
ATOM 612 N N . THR A 1 73 ? -20.022 9.801 5.842 1.00 93.88 73 THR A N 1
ATOM 613 C CA . THR A 1 73 ? -20.528 9.680 4.470 1.00 93.88 73 THR A CA 1
ATOM 614 C C . THR A 1 73 ? -20.926 8.244 4.129 1.00 93.88 73 THR A C 1
ATOM 616 O O . THR A 1 73 ? -21.183 7.948 2.967 1.00 93.88 73 THR A O 1
ATOM 619 N N . PHE A 1 74 ? -20.958 7.366 5.133 1.00 95.25 74 PHE A N 1
ATOM 620 C CA . PHE A 1 74 ? -21.232 5.947 4.979 1.00 95.25 74 PHE A CA 1
ATOM 621 C C . PHE A 1 74 ? -22.681 5.716 4.542 1.00 95.25 74 PHE A C 1
ATOM 623 O O . PHE A 1 74 ? -23.619 6.169 5.202 1.00 95.25 74 PHE A O 1
ATOM 630 N N . ASP A 1 75 ? -22.843 4.980 3.446 1.00 93.94 75 ASP A N 1
ATOM 631 C CA . ASP A 1 75 ? -24.127 4.534 2.915 1.00 93.94 75 ASP A CA 1
ATOM 632 C C . ASP A 1 75 ? -24.077 3.012 2.695 1.00 93.94 75 ASP A C 1
ATOM 634 O O . ASP A 1 75 ? -23.345 2.553 1.816 1.00 93.94 75 ASP A O 1
ATOM 638 N N . PRO A 1 76 ? -24.861 2.214 3.445 1.00 91.56 76 PRO A N 1
ATOM 639 C CA . PRO A 1 76 ? -24.914 0.760 3.278 1.00 91.56 76 PRO A CA 1
ATOM 640 C C . PRO A 1 76 ? -25.303 0.297 1.866 1.00 91.56 76 PRO A C 1
ATOM 642 O O . PRO A 1 76 ? -24.998 -0.830 1.488 1.00 91.56 76 PRO A O 1
ATOM 645 N N . ASN A 1 77 ? -25.978 1.141 1.079 1.00 93.44 77 ASN A N 1
ATOM 646 C CA . ASN A 1 77 ? -26.381 0.806 -0.289 1.00 93.44 77 ASN A CA 1
ATOM 647 C C . ASN A 1 77 ? -25.309 1.158 -1.331 1.00 93.44 77 ASN A C 1
ATOM 649 O O . ASN A 1 77 ? -25.468 0.829 -2.506 1.00 93.44 77 ASN A O 1
ATOM 653 N N . ASN A 1 78 ? -24.239 1.841 -0.922 1.00 93.69 78 ASN A N 1
ATOM 654 C CA . ASN A 1 78 ? -23.186 2.321 -1.805 1.00 93.69 78 ASN A CA 1
ATOM 655 C C . ASN A 1 78 ? -21.814 2.213 -1.124 1.00 93.69 78 ASN A C 1
ATOM 657 O O . ASN A 1 78 ? -21.278 3.186 -0.593 1.00 93.69 78 ASN A O 1
ATOM 661 N N . ILE A 1 79 ? -21.245 1.010 -1.169 1.00 94.69 79 ILE A N 1
ATOM 662 C CA . ILE A 1 79 ? -19.928 0.699 -0.609 1.00 94.69 79 ILE A CA 1
ATOM 663 C C . ILE A 1 79 ? -18.830 1.193 -1.558 1.00 94.69 79 ILE A C 1
ATOM 665 O O . ILE A 1 79 ? -18.707 0.692 -2.676 1.00 94.69 79 ILE A O 1
ATOM 669 N N . ARG A 1 80 ? -18.028 2.173 -1.119 1.00 92.94 80 ARG A N 1
ATOM 670 C CA . ARG A 1 80 ? -17.010 2.825 -1.967 1.00 92.94 80 ARG A CA 1
ATOM 671 C C . ARG A 1 80 ? -15.663 2.113 -1.955 1.00 92.94 80 ARG A C 1
ATOM 673 O O . ARG A 1 80 ? -14.998 2.029 -2.983 1.00 92.94 80 ARG A O 1
ATOM 680 N N . ASP A 1 81 ? -15.248 1.632 -0.790 1.00 93.88 81 ASP A N 1
ATOM 681 C CA . ASP A 1 81 ? -13.903 1.111 -0.558 1.00 93.88 81 ASP A CA 1
ATOM 682 C C . ASP A 1 81 ? -13.854 0.185 0.667 1.00 93.88 81 ASP A C 1
ATOM 684 O O . ASP A 1 81 ? -14.870 -0.141 1.285 1.00 93.88 81 ASP A O 1
ATOM 688 N N . TYR A 1 82 ? -12.644 -0.257 1.017 1.00 94.31 82 TYR A N 1
ATOM 689 C CA . TYR A 1 82 ? -12.399 -1.129 2.162 1.00 94.31 82 TYR A CA 1
ATOM 690 C C . TYR A 1 82 ? -12.928 -0.554 3.487 1.00 94.31 82 TYR A C 1
ATOM 692 O O . TYR A 1 82 ? -13.386 -1.327 4.328 1.00 94.31 82 TYR A O 1
ATOM 700 N N . ILE A 1 83 ? -12.867 0.768 3.702 1.00 94.94 83 ILE A N 1
ATOM 701 C CA . ILE A 1 83 ? -13.349 1.381 4.946 1.00 94.94 83 ILE A CA 1
ATOM 702 C C . ILE A 1 83 ? -14.854 1.164 5.052 1.00 94.94 83 ILE A C 1
ATOM 704 O O . ILE A 1 83 ? -15.318 0.694 6.086 1.00 94.94 83 ILE A O 1
ATOM 708 N N . ASP A 1 84 ? -15.605 1.425 3.983 1.00 95.38 84 ASP A N 1
ATOM 709 C CA . ASP A 1 84 ? -17.053 1.204 3.972 1.00 95.38 84 ASP A CA 1
ATOM 710 C C . ASP A 1 84 ? -17.421 -0.278 4.138 1.00 95.38 84 ASP A C 1
ATOM 712 O O . ASP A 1 84 ? -18.351 -0.588 4.881 1.00 95.38 84 ASP A O 1
ATOM 716 N N . VAL A 1 85 ? -16.673 -1.204 3.517 1.00 95.38 85 VAL A N 1
ATOM 717 C CA . VAL A 1 85 ? -16.861 -2.654 3.738 1.00 95.38 85 VAL A CA 1
ATOM 718 C C . VAL A 1 85 ? -16.718 -2.988 5.224 1.00 95.38 85 VAL A C 1
ATOM 720 O O . VAL A 1 85 ? -17.558 -3.681 5.795 1.00 95.38 85 VAL A O 1
ATOM 723 N N . TYR A 1 86 ? -15.673 -2.466 5.867 1.00 95.75 86 TYR A N 1
ATOM 724 C CA . TYR A 1 86 ? -15.411 -2.707 7.281 1.00 95.75 86 TYR A CA 1
ATOM 725 C C . TYR A 1 86 ? -16.484 -2.080 8.182 1.00 95.75 86 TYR A C 1
ATOM 727 O O . TYR A 1 86 ? -16.901 -2.691 9.164 1.00 95.75 86 TYR A O 1
ATOM 735 N N . LEU A 1 87 ? -16.958 -0.874 7.852 1.00 95.38 87 LEU A N 1
ATOM 736 C CA . LEU A 1 87 ? -18.044 -0.208 8.576 1.00 95.38 87 LEU A CA 1
ATOM 737 C C . LEU A 1 87 ? -19.367 -0.972 8.460 1.00 95.38 87 LEU A C 1
ATOM 739 O O . LEU A 1 87 ? -20.111 -1.041 9.438 1.00 95.38 87 LEU A O 1
ATOM 743 N N . ASN A 1 88 ? -19.648 -1.569 7.299 1.00 94.81 88 ASN A N 1
ATOM 744 C CA . ASN A 1 88 ? -20.817 -2.423 7.125 1.00 94.81 88 ASN A CA 1
ATOM 745 C C . ASN A 1 88 ? -20.738 -3.667 8.023 1.00 94.81 88 ASN A C 1
ATOM 747 O O . ASN A 1 88 ? -21.691 -3.961 8.737 1.00 94.81 88 ASN A O 1
ATOM 751 N N . GLU A 1 89 ? -19.582 -4.332 8.067 1.00 93.69 89 GLU A N 1
ATOM 752 C CA . GLU A 1 89 ? -19.361 -5.488 8.947 1.00 93.69 89 GLU A CA 1
ATOM 753 C C . GLU A 1 89 ? -19.502 -5.121 10.436 1.00 93.69 89 GLU A C 1
ATOM 755 O O . GLU A 1 89 ? -20.147 -5.842 11.197 1.00 93.69 89 GLU A O 1
ATOM 760 N N . MET A 1 90 ? -18.969 -3.964 10.855 1.00 93.12 90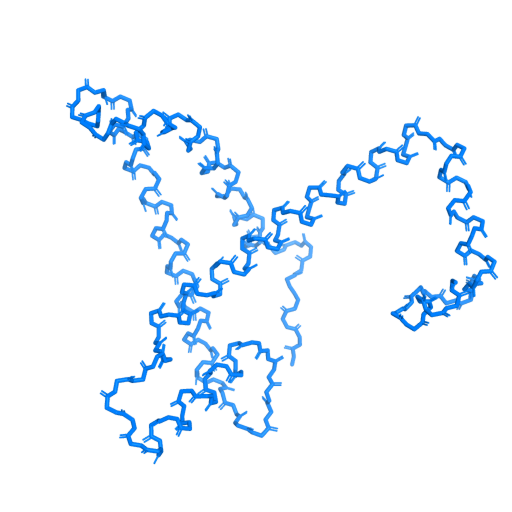 MET A N 1
ATOM 761 C CA . MET A 1 90 ? -19.162 -3.458 12.221 1.00 93.12 90 MET A CA 1
ATOM 762 C C . MET A 1 90 ? -20.648 -3.308 12.563 1.00 93.12 90 MET A C 1
ATOM 764 O O . MET A 1 90 ? -21.086 -3.751 13.624 1.00 93.12 90 MET A O 1
ATOM 768 N N . LYS A 1 91 ? -21.430 -2.719 11.652 1.00 91.56 91 LYS A N 1
ATOM 769 C CA . LYS A 1 91 ? -22.870 -2.528 11.840 1.00 91.56 91 LYS A CA 1
ATOM 770 C C . LYS A 1 91 ? -23.612 -3.864 11.931 1.00 91.56 91 LYS A C 1
ATOM 772 O O . LYS A 1 91 ? -24.467 -4.031 12.797 1.00 91.56 91 LYS A O 1
ATOM 777 N N . GLU A 1 92 ? -23.267 -4.832 11.087 1.00 91.62 92 GLU A N 1
ATOM 778 C CA . GLU A 1 92 ? -23.867 -6.167 11.143 1.00 91.62 92 GLU A CA 1
ATOM 779 C C . GLU A 1 92 ? -23.585 -6.890 12.470 1.00 91.62 92 GLU A C 1
ATOM 781 O O . GLU A 1 92 ? -24.462 -7.582 12.991 1.00 91.62 92 GLU A O 1
ATOM 786 N N . GLN A 1 93 ? -22.384 -6.743 13.036 1.00 91.00 93 GLN A N 1
ATOM 787 C CA . GLN A 1 93 ? -22.033 -7.337 14.336 1.00 91.00 93 GLN A CA 1
ATOM 788 C C . GLN A 1 93 ? -22.776 -6.672 15.497 1.00 91.00 93 GLN A C 1
ATOM 790 O O . GLN A 1 93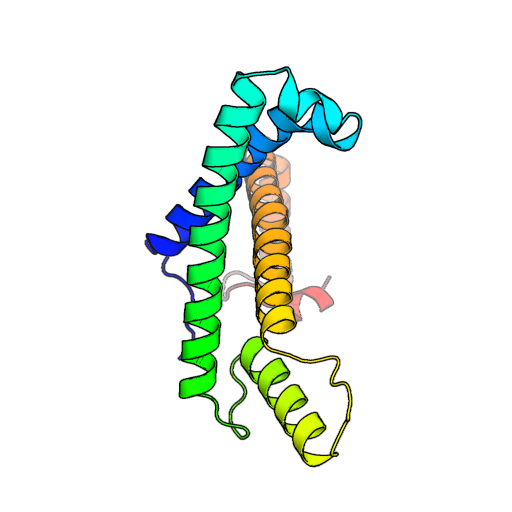 ? -23.224 -7.360 16.420 1.00 91.00 93 GLN A O 1
ATOM 795 N N . GLU A 1 94 ? -22.960 -5.352 15.431 1.00 88.94 94 GLU A N 1
ATOM 796 C CA . GLU A 1 94 ? -23.792 -4.608 16.380 1.00 88.94 94 GLU A CA 1
ATOM 797 C C . GLU A 1 94 ? -25.252 -5.088 16.335 1.00 88.94 94 GLU A C 1
ATOM 799 O O . GLU A 1 94 ? -25.837 -5.374 17.382 1.00 88.94 94 GLU A O 1
ATOM 804 N N . GLU A 1 95 ? -25.825 -5.260 15.139 1.00 90.44 95 GLU A N 1
ATOM 805 C CA . GLU A 1 95 ? -27.194 -5.765 14.948 1.00 90.44 95 GLU A CA 1
ATOM 806 C C . GLU A 1 95 ? -27.366 -7.212 15.443 1.00 90.44 95 GLU A C 1
ATOM 808 O O . GLU A 1 95 ? -28.406 -7.559 16.009 1.00 90.44 95 GLU A O 1
ATOM 813 N N . LYS A 1 96 ? -26.335 -8.053 15.291 1.00 91.06 96 LYS A N 1
ATOM 814 C CA . LYS A 1 96 ? -26.297 -9.432 15.816 1.00 91.06 96 LYS A CA 1
ATOM 815 C C . LYS A 1 96 ? -26.076 -9.493 17.336 1.00 91.06 96 LYS A C 1
ATOM 817 O O . LYS A 1 96 ? -26.204 -10.569 17.924 1.00 91.06 96 LYS A O 1
ATOM 822 N N . GLY A 1 97 ? -25.778 -8.367 17.989 1.00 88.38 97 GLY A N 1
ATOM 823 C CA . GLY A 1 97 ? -25.566 -8.286 19.435 1.00 88.38 97 GLY A CA 1
ATOM 824 C C . GLY A 1 97 ? -24.278 -8.967 19.908 1.00 88.38 97 GLY A C 1
ATOM 825 O O . GLY A 1 97 ? -24.241 -9.523 21.012 1.00 88.38 97 GLY A O 1
ATOM 826 N N . GLU A 1 98 ? -23.227 -8.964 19.085 1.00 86.75 98 GLU A N 1
ATOM 827 C CA . GLU A 1 98 ? -21.943 -9.561 19.452 1.00 86.75 98 GLU A CA 1
ATOM 828 C C . GLU A 1 98 ? -21.302 -8.832 20.642 1.00 86.75 98 GLU A C 1
ATOM 830 O O . GLU A 1 98 ? -21.105 -7.620 20.642 1.00 86.75 98 GLU A O 1
ATOM 835 N N . LYS A 1 99 ? -20.955 -9.586 21.693 1.00 72.19 99 LYS A N 1
ATOM 836 C CA . LYS A 1 99 ? -20.444 -9.016 22.953 1.00 72.19 99 LYS A CA 1
ATOM 837 C C . LYS A 1 99 ? -18.987 -8.548 22.878 1.00 72.19 99 LYS A C 1
ATOM 839 O O . LYS A 1 99 ? -18.594 -7.720 23.690 1.00 72.19 99 LYS A O 1
ATOM 844 N N . ASN A 1 100 ? -18.208 -9.096 21.943 1.00 71.12 100 ASN A N 1
ATOM 845 C CA . ASN A 1 100 ? -16.796 -8.780 21.713 1.00 71.12 100 ASN A CA 1
ATOM 846 C C . ASN A 1 100 ? -16.540 -8.712 20.198 1.00 71.12 100 ASN A C 1
ATOM 848 O O . ASN A 1 100 ? -15.995 -9.668 19.641 1.00 71.12 100 ASN A O 1
ATOM 852 N N . PRO A 1 101 ? -16.965 -7.633 19.522 1.00 77.56 101 PRO A N 1
ATOM 853 C CA . PRO A 1 101 ? -16.781 -7.521 18.085 1.00 77.56 101 PRO A CA 1
ATOM 854 C C . PRO A 1 101 ? -15.284 -7.442 17.767 1.00 77.56 101 PRO A C 1
ATOM 856 O O . PRO A 1 101 ? -14.552 -6.597 18.295 1.00 77.56 101 PRO A O 1
ATOM 859 N N . ASN A 1 102 ? -14.819 -8.328 16.885 1.00 84.19 102 ASN A N 1
ATOM 860 C CA . ASN A 1 102 ? -13.450 -8.267 16.362 1.00 84.19 102 ASN A CA 1
ATOM 861 C C . ASN A 1 102 ? -13.239 -7.000 15.514 1.00 84.19 102 ASN A C 1
ATOM 863 O O . ASN A 1 102 ? -12.107 -6.554 15.323 1.00 84.19 102 ASN A O 1
ATOM 867 N N . PHE A 1 103 ? -14.334 -6.403 15.036 1.00 88.88 103 PHE A N 1
ATOM 868 C CA . PHE A 1 103 ? -14.338 -5.221 14.196 1.00 88.88 103 PHE A CA 1
ATOM 869 C C . PHE A 1 103 ? -14.647 -3.990 15.043 1.00 88.88 103 PHE A C 1
ATOM 871 O O . PHE A 1 103 ? -15.763 -3.774 15.504 1.00 88.88 103 PHE A O 1
ATOM 878 N N . ASN A 1 104 ? -13.624 -3.174 15.272 1.00 91.50 104 ASN A N 1
ATOM 879 C CA . ASN A 1 104 ? -13.742 -1.909 15.986 1.00 91.50 104 ASN A CA 1
ATOM 880 C C . ASN A 1 104 ? -12.889 -0.819 15.325 1.00 91.50 104 ASN A C 1
ATOM 882 O O . ASN A 1 104 ? -12.061 -1.097 14.455 1.00 91.50 104 ASN A O 1
ATOM 886 N N . ASP A 1 105 ? -13.070 0.417 15.785 1.00 91.56 105 ASP A N 1
ATOM 887 C CA . ASP A 1 105 ? -12.422 1.607 15.222 1.00 91.56 105 ASP A CA 1
ATOM 888 C C . ASP A 1 105 ? -10.902 1.579 15.288 1.00 91.56 105 ASP A C 1
ATOM 890 O O . ASP A 1 105 ? -10.232 2.033 14.360 1.00 91.56 105 ASP A O 1
ATOM 894 N N . LEU A 1 106 ? -10.354 1.044 16.380 1.00 90.38 106 LEU A N 1
ATOM 895 C CA . LEU A 1 106 ? -8.911 0.936 16.538 1.00 90.38 106 LEU A CA 1
ATOM 896 C C . LEU A 1 106 ? -8.344 -0.039 15.504 1.00 90.38 106 LEU A C 1
ATOM 898 O O . LEU A 1 106 ? -7.356 0.272 14.842 1.00 90.38 106 LEU A O 1
ATOM 902 N N . GLN A 1 107 ? -8.995 -1.188 15.329 1.00 92.25 107 GLN A N 1
ATOM 903 C CA . GLN A 1 107 ? -8.562 -2.195 14.370 1.00 92.25 107 GLN A CA 1
ATOM 904 C C . GLN A 1 107 ? -8.749 -1.729 12.919 1.00 92.25 107 GLN A C 1
ATOM 906 O O . GLN A 1 107 ? -7.874 -1.970 12.093 1.00 92.25 107 GLN A O 1
ATOM 911 N N . LEU A 1 108 ? -9.822 -0.989 12.617 1.00 93.88 108 LEU A N 1
ATOM 912 C CA . LEU A 1 108 ? -10.007 -0.342 11.315 1.00 93.88 108 LEU A CA 1
ATOM 913 C C . LEU A 1 108 ? -8.834 0.592 10.992 1.00 93.88 108 LEU A C 1
ATOM 915 O O . LEU A 1 108 ? -8.248 0.511 9.912 1.00 93.88 108 LEU A O 1
ATOM 919 N N . GLN A 1 109 ? -8.469 1.454 11.946 1.00 90.81 109 GLN A N 1
ATOM 920 C CA . GLN A 1 109 ? -7.369 2.398 11.778 1.00 90.81 109 GLN A CA 1
ATOM 921 C C . GLN A 1 109 ? -6.031 1.680 11.546 1.00 90.81 109 GLN A C 1
ATOM 923 O O . GLN A 1 109 ? -5.278 2.082 10.659 1.00 90.81 109 GLN A O 1
ATOM 928 N N . ILE A 1 110 ? -5.747 0.625 12.318 1.00 89.38 110 ILE A N 1
ATOM 929 C CA . ILE A 1 110 ? -4.529 -0.187 12.168 1.00 89.38 110 ILE A CA 1
ATOM 930 C C . ILE A 1 110 ? -4.511 -0.874 10.798 1.00 89.38 110 ILE A C 1
ATOM 932 O O . ILE A 1 110 ? -3.534 -0.746 10.068 1.00 89.38 110 ILE A O 1
ATOM 936 N N . ASN A 1 111 ? -5.605 -1.526 10.398 1.00 92.62 111 ASN A N 1
ATOM 937 C CA . ASN A 1 111 ? -5.666 -2.263 9.135 1.00 92.62 111 ASN A CA 1
ATOM 938 C C . ASN A 1 111 ? -5.463 -1.350 7.921 1.00 92.62 111 ASN A C 1
ATOM 940 O O . ASN A 1 111 ? -4.738 -1.706 6.996 1.00 92.62 111 ASN A O 1
ATOM 944 N N . ILE A 1 112 ? -6.079 -0.164 7.915 1.00 91.56 112 ILE A N 1
ATOM 945 C CA . ILE A 1 112 ? -5.891 0.811 6.833 1.00 91.56 112 ILE A CA 1
ATOM 946 C C . ILE A 1 112 ? -4.450 1.321 6.783 1.00 91.56 112 ILE A C 1
ATOM 948 O O . ILE A 1 112 ? -3.885 1.457 5.696 1.00 91.56 112 ILE A O 1
ATOM 952 N N . GLN A 1 113 ? -3.851 1.586 7.945 1.00 87.06 113 GLN A N 1
ATOM 953 C CA . GLN A 1 113 ? -2.457 2.001 8.033 1.00 87.06 113 GLN A CA 1
ATOM 954 C C . GLN A 1 113 ? -1.523 0.921 7.462 1.00 87.06 113 GLN A C 1
ATOM 956 O O . GLN A 1 113 ? -0.661 1.230 6.636 1.00 87.06 113 GLN A O 1
ATOM 961 N N . ASP A 1 114 ? -1.732 -0.336 7.851 1.00 88.12 114 ASP A N 1
ATOM 962 C CA . ASP A 1 114 ? -0.937 -1.477 7.398 1.00 88.12 114 ASP A CA 1
ATOM 963 C C . ASP A 1 114 ? -1.092 -1.721 5.893 1.00 88.12 114 ASP A C 1
ATOM 965 O O . ASP A 1 114 ? -0.090 -1.832 5.186 1.00 88.12 114 ASP A O 1
ATOM 969 N N . LEU A 1 115 ? -2.328 -1.738 5.378 1.00 90.56 115 LEU A N 1
ATOM 970 C CA . LEU A 1 115 ? -2.605 -1.908 3.948 1.00 90.56 115 LEU A CA 1
ATOM 971 C C . LEU A 1 115 ? -1.937 -0.812 3.112 1.00 90.56 115 LEU A C 1
ATOM 973 O O . LEU A 1 115 ? -1.291 -1.110 2.103 1.00 90.56 115 LEU A O 1
ATOM 977 N N . TYR A 1 116 ? -2.056 0.448 3.542 1.00 85.44 116 TYR A N 1
ATOM 978 C CA . TYR A 1 116 ? -1.455 1.576 2.838 1.00 85.44 116 TYR A CA 1
ATOM 979 C C . TYR A 1 116 ? 0.069 1.450 2.787 1.00 85.44 116 TYR A C 1
ATOM 981 O O . TYR A 1 116 ? 0.664 1.586 1.716 1.00 85.44 116 TYR A O 1
ATOM 989 N N . PHE A 1 117 ? 0.716 1.165 3.918 1.00 81.69 117 PHE A N 1
ATOM 990 C CA . PHE A 1 117 ? 2.172 1.081 3.976 1.00 81.69 117 PHE A CA 1
ATOM 991 C C . PHE A 1 117 ? 2.731 -0.141 3.254 1.00 81.69 117 PHE A C 1
ATOM 993 O O . PHE A 1 117 ? 3.645 0.012 2.439 1.00 81.69 117 PHE A O 1
ATOM 1000 N N . ALA A 1 118 ? 2.148 -1.320 3.476 1.00 86.81 118 ALA A N 1
ATOM 1001 C CA . ALA A 1 118 ? 2.575 -2.548 2.820 1.00 86.81 118 ALA A CA 1
ATOM 1002 C C . ALA A 1 118 ? 2.469 -2.436 1.292 1.00 86.81 118 ALA A C 1
ATOM 1004 O O . ALA A 1 118 ? 3.407 -2.801 0.581 1.00 86.81 118 ALA A O 1
ATOM 1005 N N . GLY A 1 119 ? 1.358 -1.892 0.782 1.00 85.56 119 GLY A N 1
ATOM 1006 C CA . GLY A 1 119 ? 1.129 -1.748 -0.655 1.00 85.56 119 GLY A CA 1
ATOM 1007 C C . GLY A 1 119 ? 1.994 -0.668 -1.305 1.00 85.56 119 GLY A C 1
ATOM 1008 O O . GLY A 1 119 ? 2.553 -0.894 -2.382 1.00 85.56 119 GLY A O 1
ATOM 1009 N N . SER A 1 120 ? 2.135 0.487 -0.650 1.00 82.69 120 SER A N 1
ATOM 1010 C CA . SER A 1 120 ? 2.802 1.655 -1.238 1.00 82.69 120 SER A CA 1
ATOM 1011 C C . SER A 1 120 ? 4.313 1.474 -1.362 1.00 82.69 120 SER A C 1
ATOM 1013 O O . SER A 1 120 ? 4.892 1.818 -2.394 1.00 82.69 120 SER A O 1
ATOM 1015 N N . GLU A 1 121 ? 4.973 0.934 -0.333 1.00 78.25 121 GLU A N 1
ATOM 1016 C CA . GLU A 1 121 ? 6.431 0.782 -0.344 1.00 78.25 121 GLU A CA 1
ATOM 1017 C C . GLU A 1 121 ? 6.875 -0.324 -1.304 1.00 78.25 121 GLU A C 1
ATOM 1019 O O . GLU A 1 121 ? 7.758 -0.106 -2.138 1.00 78.25 121 GLU A O 1
ATOM 1024 N N . THR A 1 122 ? 6.253 -1.502 -1.210 1.00 87.38 122 THR A N 1
ATOM 1025 C CA . THR A 1 122 ? 6.651 -2.671 -2.004 1.00 87.38 122 THR A CA 1
ATOM 1026 C C . THR A 1 122 ? 6.396 -2.434 -3.488 1.00 87.38 122 THR A C 1
ATOM 1028 O O . THR A 1 122 ? 7.339 -2.441 -4.277 1.00 87.38 122 THR A O 1
ATOM 1031 N N . THR A 1 123 ? 5.154 -2.116 -3.862 1.00 90.31 123 THR A N 1
ATOM 1032 C CA . THR A 1 123 ? 4.767 -1.884 -5.260 1.00 90.31 123 THR A CA 1
ATOM 1033 C C . THR A 1 123 ? 5.498 -0.678 -5.843 1.00 90.31 123 THR A C 1
ATOM 1035 O O . THR A 1 123 ? 6.004 -0.748 -6.964 1.00 90.31 123 THR A O 1
ATOM 1038 N N . GLY A 1 124 ? 5.627 0.411 -5.073 1.00 87.06 124 GLY A N 1
ATOM 1039 C CA . GLY A 1 124 ? 6.354 1.606 -5.498 1.00 87.06 124 GLY A CA 1
ATOM 1040 C C . GLY A 1 124 ? 7.827 1.318 -5.798 1.00 87.06 124 GLY A C 1
ATOM 1041 O O . GLY A 1 124 ? 8.341 1.737 -6.837 1.00 87.06 124 GLY A O 1
ATOM 1042 N N . ASN A 1 125 ? 8.505 0.553 -4.937 1.00 84.75 125 ASN A N 1
ATOM 1043 C CA . ASN A 1 125 ? 9.886 0.138 -5.181 1.00 84.75 125 ASN A CA 1
ATOM 1044 C C . ASN A 1 125 ? 9.997 -0.834 -6.361 1.00 84.75 125 ASN A C 1
ATOM 1046 O O . ASN A 1 125 ? 10.893 -0.668 -7.188 1.00 84.75 125 ASN A O 1
ATOM 1050 N N . THR A 1 126 ? 9.086 -1.800 -6.492 1.00 93.31 126 THR A N 1
ATOM 1051 C CA . THR A 1 126 ? 9.078 -2.740 -7.621 1.00 93.31 126 THR A CA 1
ATOM 1052 C C . THR A 1 126 ? 8.933 -2.018 -8.957 1.00 93.31 126 THR A C 1
ATOM 1054 O O . THR A 1 126 ? 9.714 -2.283 -9.868 1.00 93.31 126 THR A O 1
ATOM 1057 N N . VAL A 1 127 ? 8.002 -1.065 -9.077 1.00 94.31 127 VAL A N 1
ATOM 1058 C CA . VAL A 1 127 ? 7.816 -0.283 -10.311 1.00 94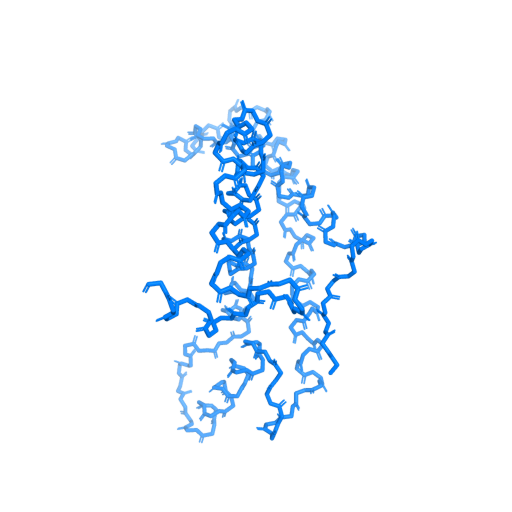.31 127 VAL A CA 1
ATOM 1059 C C . VAL A 1 127 ? 9.053 0.560 -10.622 1.00 94.31 127 VAL A C 1
ATOM 1061 O O . VAL A 1 127 ? 9.505 0.583 -11.766 1.00 94.31 127 VAL A O 1
ATOM 1064 N N . ARG A 1 128 ? 9.656 1.204 -9.612 1.00 90.88 128 ARG A N 1
ATOM 1065 C CA . ARG A 1 128 ? 10.903 1.971 -9.790 1.00 90.88 128 ARG A CA 1
ATOM 1066 C C . ARG A 1 128 ? 12.033 1.100 -10.337 1.00 90.88 128 ARG A C 1
ATOM 1068 O O . ARG A 1 128 ? 12.690 1.494 -11.298 1.00 90.88 128 ARG A O 1
ATOM 1075 N N . TRP A 1 129 ? 12.238 -0.082 -9.759 1.00 95.12 129 TRP A N 1
ATOM 1076 C CA . TRP A 1 129 ? 13.246 -1.028 -10.239 1.00 95.12 129 TRP A CA 1
ATOM 1077 C C . TRP A 1 129 ? 12.921 -1.569 -11.628 1.00 95.12 129 TRP A C 1
ATOM 1079 O O . TRP A 1 129 ? 13.821 -1.652 -12.456 1.00 95.12 129 TRP A O 1
ATOM 1089 N N . ALA A 1 130 ? 11.656 -1.881 -11.914 1.00 96.50 130 ALA A N 1
ATOM 1090 C CA . ALA A 1 130 ? 11.237 -2.340 -13.233 1.00 96.50 130 ALA A CA 1
ATOM 1091 C C . ALA A 1 130 ? 11.565 -1.303 -14.319 1.00 96.50 130 ALA A C 1
ATOM 1093 O O . ALA A 1 130 ? 12.184 -1.645 -15.324 1.00 96.50 130 ALA A O 1
ATOM 1094 N N . ILE A 1 131 ? 11.233 -0.027 -14.092 1.00 96.62 131 ILE A N 1
ATOM 1095 C CA . ILE A 1 131 ? 11.550 1.066 -15.025 1.00 96.62 131 ILE A CA 1
ATOM 1096 C C . ILE A 1 131 ? 13.065 1.219 -15.196 1.00 96.62 131 ILE A C 1
ATOM 1098 O O . ILE A 1 131 ? 13.545 1.318 -16.324 1.00 96.62 131 ILE A O 1
ATOM 1102 N N . LEU A 1 132 ? 13.825 1.206 -14.097 1.00 97.00 132 LEU A N 1
ATOM 1103 C CA . LEU A 1 132 ? 15.285 1.303 -14.142 1.00 97.00 132 LEU A CA 1
ATOM 1104 C C . LEU A 1 132 ? 15.906 0.158 -14.954 1.00 97.00 132 LEU A C 1
ATOM 1106 O O . LEU A 1 132 ? 16.769 0.393 -15.796 1.00 97.00 132 LEU A O 1
ATOM 1110 N N . LEU A 1 133 ? 15.456 -1.076 -14.725 1.00 97.62 133 LEU A N 1
ATOM 1111 C CA . LEU A 1 133 ? 15.953 -2.251 -15.435 1.00 97.62 133 LEU A CA 1
ATOM 1112 C C . LEU A 1 133 ? 15.607 -2.203 -16.926 1.00 97.62 133 LEU A C 1
ATOM 1114 O O . LEU A 1 133 ? 16.459 -2.552 -17.737 1.00 97.62 133 LEU A O 1
ATOM 1118 N N . LEU A 1 134 ? 14.415 -1.729 -17.301 1.00 98.00 134 LEU A N 1
ATOM 1119 C CA . LEU A 1 134 ? 14.052 -1.538 -18.709 1.00 98.00 134 LEU A CA 1
ATOM 1120 C C . LEU A 1 134 ? 14.926 -0.466 -19.373 1.00 98.00 134 LEU A C 1
ATOM 1122 O O . LEU A 1 134 ? 15.448 -0.700 -20.458 1.00 98.00 134 LEU A O 1
ATOM 1126 N N . ALA A 1 135 ? 15.161 0.665 -18.702 1.00 97.12 135 ALA A N 1
ATOM 1127 C CA . ALA A 1 135 ? 16.004 1.741 -19.226 1.00 97.12 135 ALA A CA 1
ATOM 1128 C C . ALA A 1 135 ? 17.471 1.314 -19.426 1.00 97.12 135 ALA A C 1
ATOM 1130 O O . ALA A 1 135 ? 18.130 1.774 -20.356 1.00 97.12 135 ALA A O 1
ATOM 1131 N N . LEU A 1 136 ? 17.984 0.429 -18.564 1.00 98.12 136 LEU A N 1
ATOM 1132 C CA . LEU A 1 136 ? 19.339 -0.119 -18.671 1.00 98.12 136 LEU A CA 1
ATOM 1133 C C . LEU A 1 136 ? 19.464 -1.263 -19.691 1.00 98.12 136 LEU A C 1
ATOM 1135 O O . LEU A 1 136 ? 20.584 -1.591 -20.074 1.00 98.12 136 LEU A O 1
ATOM 1139 N N . ASN A 1 137 ? 18.351 -1.858 -20.139 1.00 97.75 137 ASN A N 1
ATOM 1140 C CA . ASN A 1 137 ? 18.329 -2.989 -21.075 1.00 97.75 137 ASN A CA 1
ATOM 1141 C C . ASN A 1 137 ? 17.346 -2.716 -22.236 1.00 97.75 137 ASN A C 1
ATOM 1143 O O . ASN A 1 137 ? 16.233 -3.258 -22.253 1.00 97.75 137 ASN A O 1
ATOM 1147 N N . PRO A 1 138 ? 17.725 -1.866 -23.214 1.00 97.69 138 PRO A N 1
ATOM 1148 C CA . PRO A 1 138 ? 16.824 -1.428 -24.285 1.00 97.69 138 PRO A CA 1
ATOM 1149 C C . PRO A 1 138 ? 16.280 -2.563 -25.162 1.00 97.69 138 PRO A C 1
ATOM 1151 O O . PRO A 1 138 ? 15.180 -2.463 -25.700 1.00 97.69 138 PRO A O 1
ATOM 1154 N N . ASP A 1 139 ? 17.031 -3.654 -25.308 1.00 98.12 139 ASP A N 1
ATOM 1155 C CA . ASP A 1 139 ? 16.608 -4.869 -26.004 1.00 98.12 139 ASP A CA 1
ATOM 1156 C C . ASP A 1 139 ? 15.440 -5.557 -25.280 1.00 98.12 139 ASP A C 1
ATOM 1158 O O . ASP A 1 139 ? 14.443 -5.915 -25.908 1.00 98.12 139 ASP A O 1
ATOM 1162 N N . VAL A 1 140 ? 15.511 -5.670 -23.950 1.00 97.56 140 VAL A N 1
ATOM 1163 C CA . VAL A 1 140 ? 14.420 -6.205 -23.124 1.00 97.56 140 VAL A CA 1
ATOM 1164 C C . VAL A 1 140 ? 13.201 -5.290 -23.190 1.00 97.56 140 VAL A C 1
ATOM 1166 O O . VAL A 1 140 ? 12.087 -5.782 -23.375 1.00 97.56 140 VAL A O 1
ATOM 1169 N N . GLN A 1 141 ? 13.405 -3.972 -23.100 1.00 98.00 141 GLN A N 1
ATOM 1170 C CA . GLN A 1 141 ? 12.330 -2.988 -23.231 1.00 98.00 141 GLN A CA 1
ATOM 1171 C C . GLN A 1 141 ? 11.617 -3.093 -24.583 1.00 98.00 141 GLN A C 1
ATOM 1173 O O . GLN A 1 141 ? 10.387 -3.093 -24.622 1.00 98.00 141 GLN A O 1
ATOM 1178 N N . LYS A 1 142 ? 12.372 -3.230 -25.679 1.00 97.69 142 LYS A N 1
ATOM 1179 C CA . LYS A 1 142 ? 11.811 -3.374 -27.025 1.00 97.69 142 LYS A CA 1
ATOM 1180 C C . LYS A 1 142 ? 10.944 -4.628 -27.144 1.00 97.69 142 LYS A C 1
ATOM 1182 O O . LYS A 1 142 ? 9.822 -4.531 -27.627 1.00 97.69 142 LYS A O 1
ATOM 1187 N N . ARG A 1 143 ? 11.411 -5.778 -26.645 1.00 96.94 143 ARG A N 1
ATOM 1188 C CA . ARG A 1 143 ? 10.618 -7.023 -26.662 1.00 96.94 143 ARG A CA 1
ATOM 1189 C C . ARG A 1 143 ? 9.321 -6.900 -25.861 1.00 96.94 143 ARG A C 1
ATOM 1191 O O . ARG A 1 143 ? 8.285 -7.356 -26.326 1.00 96.94 143 ARG A O 1
ATOM 1198 N N . ALA A 1 144 ? 9.366 -6.271 -24.684 1.00 94.44 144 ALA A N 1
ATOM 1199 C CA . ALA A 1 144 ? 8.167 -6.056 -23.871 1.00 94.44 144 ALA A CA 1
ATOM 1200 C C . ALA A 1 144 ? 7.136 -5.170 -24.597 1.00 94.44 144 ALA A C 1
ATOM 1202 O O . ALA A 1 144 ? 5.937 -5.418 -24.523 1.00 94.44 144 ALA A O 1
ATOM 1203 N N . GLN A 1 145 ? 7.595 -4.151 -25.331 1.00 95.06 145 GLN A N 1
ATOM 1204 C CA . GLN A 1 145 ? 6.724 -3.313 -26.160 1.00 95.06 145 GLN A CA 1
ATOM 1205 C C . GLN A 1 145 ? 6.143 -4.081 -27.354 1.00 95.06 145 GLN A C 1
ATOM 1207 O O . GLN A 1 145 ? 4.948 -3.974 -27.608 1.00 95.06 145 GLN A O 1
ATOM 1212 N N . GLU A 1 146 ? 6.958 -4.877 -28.052 1.00 95.62 146 GLU A N 1
ATOM 1213 C CA . GLU A 1 146 ? 6.506 -5.732 -29.161 1.00 95.62 146 GLU A CA 1
ATOM 1214 C C . GLU A 1 146 ? 5.441 -6.742 -28.704 1.00 95.62 146 GLU A C 1
ATOM 1216 O O . GLU A 1 146 ? 4.451 -6.963 -29.399 1.00 95.62 146 GLU A O 1
ATOM 1221 N N . GLU A 1 147 ? 5.608 -7.319 -27.515 1.00 92.88 147 GLU A N 1
ATOM 1222 C CA . GLU A 1 147 ? 4.640 -8.233 -26.909 1.00 92.88 147 GLU A CA 1
ATOM 1223 C C . GLU A 1 147 ? 3.304 -7.537 -26.627 1.00 92.88 147 GLU A C 1
ATOM 1225 O O . GLU A 1 147 ? 2.256 -8.019 -27.066 1.00 92.88 147 GLU A O 1
ATOM 1230 N N . ILE A 1 148 ? 3.339 -6.368 -25.979 1.00 93.69 148 ILE A N 1
ATOM 1231 C CA . ILE A 1 148 ? 2.149 -5.540 -25.735 1.00 93.69 148 ILE A CA 1
ATOM 1232 C C . ILE A 1 148 ? 1.451 -5.200 -27.059 1.00 93.69 148 ILE A C 1
ATOM 1234 O O . ILE A 1 148 ? 0.244 -5.412 -27.185 1.00 93.69 148 ILE A O 1
ATOM 1238 N N . ASP A 1 149 ? 2.206 -4.740 -28.059 1.00 94.75 149 ASP A N 1
ATOM 1239 C CA . ASP A 1 149 ? 1.683 -4.412 -29.388 1.00 94.75 149 ASP A CA 1
ATOM 1240 C C . ASP A 1 149 ? 1.028 -5.631 -30.062 1.00 94.75 149 ASP A C 1
ATOM 1242 O O . ASP A 1 149 ? 0.007 -5.485 -30.731 1.00 94.75 149 ASP A O 1
ATOM 1246 N N . SER A 1 150 ? 1.578 -6.835 -29.875 1.00 93.31 150 SER A N 1
ATOM 1247 C CA . SER A 1 150 ? 1.066 -8.063 -30.495 1.00 93.31 150 SER A CA 1
ATOM 1248 C C . SER A 1 150 ? -0.223 -8.597 -29.856 1.00 93.31 150 SER A C 1
ATOM 1250 O O . SER A 1 150 ? -1.108 -9.070 -30.569 1.00 93.31 150 SER A O 1
ATOM 1252 N N . VAL A 1 151 ? -0.352 -8.516 -28.527 1.00 91.25 151 VAL A N 1
ATOM 1253 C CA . VAL A 1 151 ? -1.494 -9.079 -27.781 1.00 91.25 151 VAL A CA 1
ATOM 1254 C C . VAL A 1 151 ? -2.643 -8.075 -27.672 1.00 91.25 151 VAL A C 1
ATOM 1256 O O . VAL A 1 151 ? -3.821 -8.443 -27.745 1.00 91.25 151 VAL A O 1
ATOM 1259 N N . ILE A 1 152 ? -2.308 -6.800 -27.468 1.00 93.06 152 ILE A N 1
ATOM 1260 C CA . ILE A 1 152 ? -3.266 -5.739 -27.135 1.00 93.06 152 ILE A CA 1
ATOM 1261 C C . ILE A 1 152 ? -3.544 -4.850 -28.350 1.00 93.06 152 ILE A C 1
ATOM 1263 O O . ILE A 1 152 ? -4.684 -4.407 -28.524 1.00 93.06 152 ILE A O 1
ATOM 1267 N N . GLY A 1 153 ? -2.542 -4.640 -29.208 1.00 91.62 153 GLY A N 1
ATOM 1268 C CA . GLY A 1 153 ? -2.584 -3.657 -30.287 1.00 91.62 153 GLY A CA 1
ATOM 1269 C C . GLY A 1 153 ? -2.269 -2.241 -29.799 1.00 91.62 153 GLY A C 1
ATOM 1270 O O . GLY A 1 153 ? -2.018 -2.007 -28.618 1.00 91.62 153 GLY A O 1
ATOM 1271 N N . ARG A 1 154 ? -2.304 -1.273 -30.721 1.00 93.12 154 ARG A N 1
ATOM 1272 C CA . ARG A 1 154 ? -2.001 0.145 -30.438 1.00 93.12 154 ARG A CA 1
ATOM 1273 C C . ARG A 1 154 ? -3.232 1.040 -30.294 1.00 93.12 154 ARG A C 1
ATOM 1275 O O . ARG A 1 154 ? -3.093 2.224 -30.003 1.00 93.12 154 ARG A O 1
ATOM 1282 N N . ASP A 1 155 ? -4.426 0.479 -30.471 1.00 94.00 155 ASP A N 1
ATOM 1283 C CA . ASP A 1 155 ? -5.682 1.239 -30.524 1.00 94.00 155 ASP A CA 1
ATOM 1284 C C . ASP A 1 155 ? -6.310 1.479 -29.142 1.00 94.00 155 ASP A C 1
ATOM 1286 O O . ASP A 1 155 ? -7.272 2.237 -29.013 1.00 94.00 155 ASP A O 1
ATOM 1290 N N . ARG A 1 156 ? -5.789 0.829 -28.093 1.00 93.75 156 ARG A N 1
ATOM 1291 C CA . ARG A 1 156 ? -6.274 0.976 -26.714 1.00 93.75 156 ARG A CA 1
ATOM 1292 C C . ARG A 1 156 ? -5.179 0.710 -25.685 1.00 93.75 156 ARG A C 1
ATOM 1294 O O . ARG A 1 156 ? -4.174 0.072 -25.977 1.00 93.75 156 ARG A O 1
ATOM 1301 N N . VAL A 1 157 ? -5.422 1.147 -24.452 1.00 92.44 157 VAL A N 1
ATOM 1302 C CA . VAL A 1 157 ? -4.552 0.854 -23.306 1.00 92.44 157 VAL A CA 1
ATOM 1303 C C . VAL A 1 157 ? -4.771 -0.572 -22.761 1.00 92.44 157 VAL A C 1
ATOM 1305 O O . VAL A 1 157 ? -5.863 -1.132 -22.938 1.00 92.44 157 VAL A O 1
ATOM 1308 N N . PRO A 1 158 ? -3.764 -1.162 -22.084 1.00 91.88 158 PRO A N 1
ATOM 1309 C CA . PRO A 1 158 ? -3.893 -2.461 -21.428 1.00 91.88 158 PRO A CA 1
ATOM 1310 C C . PRO A 1 158 ? -4.978 -2.499 -20.348 1.00 91.88 158 PRO A C 1
ATOM 1312 O O . PRO A 1 158 ? -5.216 -1.515 -19.648 1.00 91.88 158 PRO A O 1
ATOM 1315 N N . SER A 1 159 ? -5.592 -3.668 -20.176 1.00 92.75 159 SER A N 1
ATOM 1316 C CA . SER A 1 159 ? -6.605 -3.953 -19.156 1.00 92.75 159 SER A CA 1
ATOM 1317 C C . SER A 1 159 ? -6.328 -5.288 -18.456 1.00 92.75 159 SER A C 1
ATOM 1319 O O . SER A 1 159 ? -5.549 -6.109 -18.940 1.00 92.75 159 SER A O 1
ATOM 1321 N N . TYR A 1 160 ? -6.995 -5.551 -17.328 1.00 89.50 160 TYR A N 1
ATOM 1322 C CA . TYR A 1 160 ? -6.842 -6.826 -16.613 1.00 89.50 160 TYR A CA 1
ATOM 1323 C C . TYR A 1 160 ? -7.266 -8.051 -17.439 1.00 89.50 160 TYR A C 1
ATOM 1325 O O . TYR A 1 160 ? -6.716 -9.135 -17.234 1.00 89.50 160 TYR A O 1
ATOM 1333 N N . ASP A 1 161 ? -8.193 -7.894 -18.387 1.00 89.62 161 ASP A N 1
ATOM 1334 C CA . ASP A 1 161 ? -8.660 -8.993 -19.239 1.00 89.62 161 ASP A CA 1
ATOM 1335 C C . ASP A 1 161 ? -7.587 -9.487 -20.217 1.00 89.62 161 ASP A C 1
ATOM 1337 O O . ASP A 1 161 ? -7.608 -10.650 -20.629 1.00 89.62 161 ASP A O 1
ATOM 1341 N N . ASP A 1 162 ? -6.599 -8.644 -20.529 1.00 88.44 162 ASP A N 1
ATOM 1342 C CA . ASP A 1 162 ? -5.486 -8.994 -21.414 1.00 88.44 162 ASP A CA 1
ATOM 1343 C C . ASP A 1 162 ? -4.556 -10.039 -20.790 1.00 88.44 162 ASP A C 1
ATOM 1345 O O . ASP A 1 162 ? -3.908 -10.796 -21.508 1.00 88.44 162 ASP A O 1
ATOM 1349 N N . LYS A 1 163 ? -4.569 -10.182 -19.457 1.00 84.25 163 LYS A N 1
ATOM 1350 C CA . LYS A 1 163 ? -3.780 -11.197 -18.745 1.00 84.25 163 LYS A CA 1
ATOM 1351 C C . LYS A 1 163 ? -4.117 -12.628 -19.177 1.00 84.25 163 LYS A C 1
ATOM 1353 O O . LYS A 1 163 ? -3.259 -13.497 -19.108 1.00 84.25 163 LYS A O 1
ATOM 1358 N N . LYS A 1 164 ? -5.360 -12.890 -19.595 1.00 83.25 164 LYS A N 1
ATOM 1359 C CA . LYS A 1 164 ? -5.807 -14.224 -20.042 1.00 83.25 164 LYS A CA 1
ATOM 1360 C C . LYS A 1 164 ? -5.420 -14.540 -21.488 1.00 83.25 164 LYS A C 1
ATOM 1362 O O . LYS A 1 164 ? -5.658 -15.654 -21.939 1.00 83.25 164 LYS A O 1
ATOM 1367 N N . ARG A 1 165 ? -4.928 -13.544 -22.229 1.00 67.75 165 ARG A N 1
ATOM 1368 C CA . ARG A 1 165 ? -4.512 -13.676 -23.632 1.00 67.75 165 ARG A CA 1
ATOM 1369 C C . ARG A 1 165 ? -3.028 -14.032 -23.769 1.00 67.75 165 ARG A C 1
ATOM 1371 O O . ARG A 1 165 ? -2.547 -14.136 -24.892 1.00 67.75 165 ARG A O 1
ATOM 1378 N N . TYR A 1 166 ? -2.356 -14.189 -22.629 1.00 54.78 166 TYR A N 1
ATOM 1379 C CA . TYR A 1 166 ? -1.006 -14.711 -22.474 1.00 54.78 166 TYR A CA 1
ATOM 1380 C C . TYR A 1 166 ? -1.012 -16.239 -22.399 1.00 54.78 166 TYR A C 1
ATOM 1382 O O . TYR A 1 166 ? -1.924 -16.775 -21.725 1.00 54.78 166 TYR A O 1
#

pLDDT: mean 83.35, std 13.02, range [33.22, 98.12]

Radius of gyration: 21.97 Å; chains: 1; bounding box: 49×32×59 Å

InterPro domains:
  IPR001128 Cytochrome P450 [PF00067] (5-164)
  IPR002401 Cytochrome P450, E-class, group I [PR00463] (107-124)
  IPR002401 Cytochrome P450, E-class, group I [PR00463] (127-153)
  IPR036396 Cytochrome P450 superfamily [G3DSA:1.10.630.10] (1-166)
  IPR036396 Cytochrome P450 superfamily [SSF48264] (3-165)
  IPR050182 Cytochrome P450 family 2 [PTHR24300] (2-165)

Organism: NCBI:txid69355